Protein AF-A0A847NUI9-F1 (afdb_monomer)

Nearest PDB structures (foldseek):
  3f52-assembly1_A  TM=7.821E-01  e=1.162E-01  Corynebacterium glutamicum
  3op9-assembly1_A  TM=5.368E-01  e=3.526E-02  Listeria innocua
  6jq1-assembly1_A  TM=4.919E-01  e=2.412E-02  Deinococcus geothermalis DSM 11300
  5d50-assembly1_C  TM=5.558E-01  e=2.228E-01  Salmonella phage SPC32H
  2eby-assembly1_B  TM=6.010E-01  e=4.270E-01  Escherichia coli

pLDDT: mean 85.39, std 13.66, range [42.12, 97.75]

Radius of gyration: 17.19 Å; Cα contacts (8 Å, |Δi|>4): 106; chains: 1; bounding box: 26×50×43 Å

Secondary structure (DSSP, 8-state):
-HHHHHHHHHHHTT---HHHHHHHTT--HHHHHHHHTTSSPPPHHHHHHHHHHH---HHHHHH---SS---S--TT-TTHHHHHHHHHHHHTTS-SSS---HHHHHHHHHHHHHHHHHHHHHTT-

Solvent-accessible surface area (backbone atoms only — not comparable to full-atom values): 7310 Å² total; per-residue (Å²): 106,49,22,54,54,50,46,51,52,40,50,74,70,68,48,90,46,62,58,60,53,13,56,76,53,72,45,57,44,68,59,44,47,32,30,47,69,58,78,38,81,77,50,74,71,57,45,48,38,49,30,73,73,65,76,47,57,70,56,28,53,72,71,66,53,57,88,74,77,75,83,83,67,71,96,81,53,80,48,46,52,36,50,55,49,50,55,50,38,37,74,75,59,73,42,87,64,94,70,72,49,72,70,56,47,55,52,49,50,43,27,43,50,52,26,52,50,53,51,60,59,59,76,74,111

Mean predicted aligned error: 10.58 Å

Foldseek 3Di:
DLLCVLVVVCVVVVNPDLVVVCVLLVHDSVVSVCSNVVVDDDDPVSLVSVCVNVVFDSCCNVQVQGLPPPPDFDPPDLQRQLVVLVVSCVVVPQPPDPDHDPSSVVSSVSSVVVSVVSVVVVVVD

Structure (mmCIF, N/CA/C/O backbone):
data_AF-A0A847NUI9-F1
#
_entry.id   AF-A0A847NUI9-F1
#
loop_
_atom_site.group_PDB
_atom_site.id
_atom_site.type_symbol
_atom_site.label_atom_id
_atom_site.label_alt_id
_atom_site.label_comp_id
_atom_site.label_asym_id
_atom_site.label_entity_id
_atom_site.label_seq_id
_atom_site.pdbx_PDB_ins_code
_atom_site.Cartn_x
_atom_site.Cartn_y
_atom_site.Cartn_z
_atom_site.occupancy
_atom_site.B_iso_or_equiv
_atom_site.auth_seq_id
_atom_site.auth_comp_id
_atom_site.auth_asym_id
_atom_site.auth_atom_id
_atom_site.pdbx_PDB_model_num
ATOM 1 N N . MET A 1 1 ? 9.466 2.762 2.628 1.00 86.88 1 MET A N 1
ATOM 2 C CA . MET A 1 1 ? 9.320 1.426 1.985 1.00 86.88 1 MET A CA 1
ATOM 3 C C . MET A 1 1 ? 7.994 0.770 2.399 1.00 86.88 1 MET A C 1
ATOM 5 O O . MET A 1 1 ? 7.357 1.265 3.319 1.00 86.88 1 MET A O 1
ATOM 9 N N . PHE A 1 2 ? 7.540 -0.311 1.739 1.00 93.38 2 PHE A N 1
ATOM 10 C CA . PHE A 1 2 ? 6.246 -0.966 2.052 1.00 93.38 2 PHE A CA 1
ATOM 11 C C . PHE A 1 2 ? 6.128 -1.375 3.530 1.00 93.38 2 PHE A C 1
ATOM 13 O O . PHE A 1 2 ? 5.112 -1.132 4.171 1.00 93.38 2 PHE A O 1
ATOM 20 N N . ASN A 1 3 ? 7.184 -1.977 4.076 1.00 95.94 3 ASN A N 1
ATOM 21 C CA . ASN A 1 3 ? 7.247 -2.445 5.458 1.00 95.94 3 ASN A CA 1
ATOM 22 C C . ASN A 1 3 ? 7.156 -1.294 6.476 1.00 95.94 3 ASN A C 1
ATOM 24 O O . ASN A 1 3 ? 6.469 -1.426 7.486 1.00 95.94 3 ASN A O 1
ATOM 28 N N . GLU A 1 4 ? 7.800 -0.161 6.187 1.00 95.44 4 GLU A N 1
ATOM 29 C CA . GLU A 1 4 ? 7.733 1.052 7.012 1.00 95.44 4 GLU A CA 1
ATOM 30 C C . GLU A 1 4 ? 6.324 1.639 7.003 1.00 95.44 4 GLU A C 1
ATOM 32 O O . GLU A 1 4 ? 5.751 1.816 8.072 1.00 95.44 4 GLU A O 1
ATOM 37 N N . ARG A 1 5 ? 5.714 1.798 5.818 1.00 95.06 5 ARG A N 1
ATOM 38 C CA . ARG A 1 5 ? 4.317 2.247 5.690 1.00 95.06 5 ARG A CA 1
ATOM 39 C C . ARG A 1 5 ? 3.359 1.339 6.456 1.00 95.06 5 ARG A C 1
ATOM 41 O O . ARG A 1 5 ? 2.449 1.815 7.122 1.00 95.06 5 ARG A O 1
ATOM 48 N N . LEU A 1 6 ? 3.578 0.023 6.409 1.00 96.38 6 LEU A N 1
ATOM 49 C CA . LEU A 1 6 ? 2.739 -0.942 7.125 1.00 96.38 6 LEU A CA 1
ATOM 50 C C . LEU A 1 6 ? 2.882 -0.802 8.644 1.00 96.38 6 LEU A C 1
ATOM 52 O O . LEU A 1 6 ? 1.889 -0.858 9.370 1.00 96.38 6 LEU A O 1
ATOM 56 N N . ARG A 1 7 ? 4.111 -0.577 9.121 1.00 96.69 7 ARG A N 1
ATOM 57 C CA . ARG A 1 7 ? 4.394 -0.317 10.534 1.00 96.69 7 ARG A CA 1
ATOM 58 C C . ARG A 1 7 ? 3.763 0.993 10.997 1.00 96.69 7 ARG A C 1
ATOM 60 O O . ARG A 1 7 ? 3.106 1.002 12.033 1.00 96.69 7 ARG A O 1
ATOM 67 N N . GLU A 1 8 ? 3.964 2.073 10.252 1.00 95.56 8 GLU A N 1
ATOM 68 C CA . GLU A 1 8 ? 3.409 3.398 10.542 1.00 95.56 8 GLU A CA 1
ATOM 69 C C . GLU A 1 8 ? 1.886 3.357 10.579 1.00 95.56 8 GLU A C 1
ATOM 71 O O . GLU A 1 8 ? 1.288 3.822 11.543 1.00 95.56 8 GLU A O 1
ATOM 76 N N . TYR A 1 9 ? 1.265 2.696 9.603 1.00 95.56 9 TYR A N 1
ATOM 77 C CA . TYR A 1 9 ? -0.179 2.511 9.562 1.00 95.56 9 TYR A CA 1
ATOM 78 C C . TYR A 1 9 ? -0.702 1.759 10.794 1.00 95.56 9 TYR A C 1
ATOM 80 O O . TYR A 1 9 ? -1.628 2.222 11.458 1.00 95.56 9 TYR A O 1
ATOM 88 N N . ARG A 1 10 ? -0.072 0.636 11.174 1.00 97.12 10 ARG A N 1
ATOM 89 C CA . ARG A 1 10 ? -0.443 -0.101 12.395 1.00 97.12 10 ARG A CA 1
ATOM 90 C C . ARG A 1 10 ? -0.338 0.778 13.645 1.00 97.12 10 ARG A C 1
ATOM 92 O O . ARG A 1 10 ? -1.227 0.740 14.495 1.00 97.12 10 ARG A O 1
ATOM 99 N N . LEU A 1 11 ? 0.749 1.539 13.770 1.00 96.69 11 LEU A N 1
ATOM 100 C CA . LEU A 1 11 ? 0.966 2.434 14.907 1.00 96.69 11 LEU A CA 1
ATOM 101 C C . LEU A 1 11 ? -0.039 3.594 14.922 1.00 96.69 11 LEU A C 1
ATOM 103 O O . LEU A 1 11 ? -0.539 3.928 15.992 1.00 96.69 11 LEU A O 1
ATOM 107 N N . GLY A 1 12 ? -0.394 4.143 13.758 1.00 95.19 12 GLY A N 1
ATOM 108 C CA . GLY A 1 12 ? -1.415 5.183 13.606 1.00 95.19 12 GLY A CA 1
ATOM 109 C C . GLY A 1 12 ? -2.816 4.728 14.024 1.00 95.19 12 GLY A C 1
ATOM 110 O O . GLY A 1 12 ? -3.604 5.530 14.512 1.00 95.19 12 GLY A O 1
ATOM 111 N N . LEU A 1 13 ? -3.106 3.427 13.931 1.00 94.44 13 LEU A N 1
ATOM 112 C CA . LEU A 1 13 ? -4.332 2.820 14.463 1.00 94.44 13 LEU A CA 1
ATOM 113 C C . LEU A 1 13 ? -4.286 2.558 15.982 1.00 94.44 13 LEU A C 1
ATOM 115 O O . LEU A 1 13 ? -5.233 1.998 16.533 1.00 94.44 13 LEU A O 1
ATOM 119 N N . GLY A 1 14 ? -3.178 2.878 16.659 1.00 95.75 14 GLY A N 1
ATOM 120 C CA . GLY A 1 14 ? -2.969 2.582 18.080 1.00 95.75 14 GLY A CA 1
ATOM 121 C C . GLY A 1 14 ? -2.711 1.101 18.390 1.00 95.75 14 GLY A C 1
ATOM 122 O O . GLY A 1 14 ? -2.691 0.707 19.557 1.00 95.75 14 GLY A O 1
ATOM 123 N N . ILE A 1 15 ? -2.493 0.264 17.371 1.00 96.69 15 ILE A N 1
ATOM 124 C CA . ILE A 1 15 ? -2.325 -1.182 17.534 1.00 96.69 15 ILE A CA 1
ATOM 125 C C . ILE A 1 15 ? -0.886 -1.487 17.950 1.00 96.69 15 ILE A C 1
ATOM 127 O O . ILE A 1 15 ? 0.065 -1.336 17.178 1.00 96.69 15 ILE A O 1
ATOM 131 N N . LYS A 1 16 ? -0.708 -1.969 19.183 1.00 94.88 16 LYS A N 1
ATOM 132 C CA . LYS A 1 16 ? 0.627 -2.185 19.767 1.00 94.88 16 LYS A CA 1
ATOM 133 C C . LYS A 1 16 ? 1.308 -3.450 19.254 1.00 94.88 16 LYS A C 1
ATOM 135 O O . LYS A 1 16 ? 2.535 -3.483 19.167 1.00 94.88 16 LYS A O 1
ATOM 140 N N . THR A 1 17 ? 0.537 -4.477 18.895 1.00 96.69 17 THR A N 1
ATOM 141 C CA . THR A 1 17 ? 1.084 -5.800 18.564 1.00 96.69 17 THR A CA 1
ATOM 142 C C . THR A 1 17 ? 0.857 -6.187 17.105 1.00 96.69 17 THR A C 1
ATOM 144 O O . THR A 1 17 ? -0.165 -5.884 16.491 1.00 96.69 17 THR A O 1
ATOM 147 N N . LYS A 1 18 ? 1.819 -6.927 16.547 1.00 96.88 18 LYS A N 1
ATOM 148 C CA . LYS A 1 18 ? 1.711 -7.517 15.205 1.00 96.88 18 LYS A CA 1
ATOM 149 C C . LYS A 1 18 ? 0.620 -8.589 15.135 1.00 96.88 18 LYS A C 1
ATOM 151 O O . LYS A 1 18 ? 0.009 -8.767 14.090 1.00 96.88 18 LYS A O 1
ATOM 156 N N . GLN A 1 19 ? 0.368 -9.286 16.245 1.00 97.44 19 GLN A N 1
ATOM 157 C CA . GLN A 1 19 ? -0.676 -10.310 1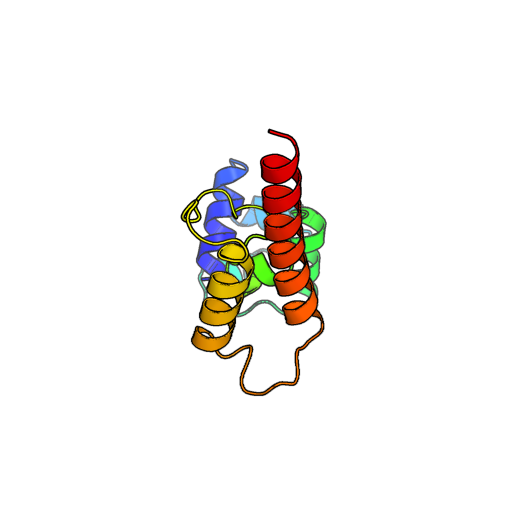6.354 1.00 97.44 19 GLN A CA 1
ATOM 158 C C . GLN A 1 19 ? -2.076 -9.716 16.216 1.00 97.44 19 GLN A C 1
ATOM 160 O O . GLN A 1 19 ? -2.895 -10.242 15.462 1.00 97.44 19 GLN A O 1
ATOM 165 N N . GLU A 1 20 ? -2.334 -8.603 16.899 1.00 97.38 20 GLU A N 1
ATOM 166 C CA . GLU A 1 20 ? -3.611 -7.901 16.806 1.00 97.38 20 GLU A CA 1
ATOM 167 C C . GLU A 1 20 ? -3.851 -7.397 15.379 1.00 97.38 20 GLU A C 1
ATOM 169 O O . GLU A 1 20 ? -4.902 -7.668 14.801 1.00 97.38 20 GLU A O 1
ATOM 174 N N . MET A 1 21 ? -2.850 -6.757 14.764 1.00 97.50 21 MET A N 1
ATOM 175 C CA . MET A 1 21 ? -2.982 -6.271 13.387 1.00 97.50 21 MET A CA 1
ATOM 176 C C . MET A 1 21 ? -3.196 -7.409 12.384 1.00 97.50 21 MET A C 1
ATOM 178 O O . MET A 1 21 ? -4.066 -7.322 11.519 1.00 97.50 21 MET A O 1
ATOM 182 N N . ALA A 1 22 ? -2.450 -8.508 12.524 1.00 97.38 22 ALA A N 1
ATOM 183 C CA . ALA A 1 22 ? -2.627 -9.690 11.688 1.00 97.38 22 ALA A CA 1
ATOM 184 C C . ALA A 1 22 ? -4.051 -10.258 11.796 1.00 97.38 22 ALA A C 1
ATOM 186 O O . ALA A 1 22 ? -4.636 -10.639 10.783 1.00 97.38 22 ALA A O 1
ATOM 187 N N . SER A 1 23 ? -4.618 -10.260 13.005 1.00 97.06 23 SER A N 1
ATOM 188 C CA . SER A 1 23 ? -5.985 -10.721 13.258 1.00 97.06 23 SER A CA 1
ATOM 189 C C . SER A 1 23 ? -7.018 -9.810 12.592 1.00 97.06 23 SER A C 1
ATOM 191 O O . SER A 1 23 ? -7.902 -10.315 11.905 1.00 97.06 23 SER A O 1
ATOM 193 N N . LYS A 1 24 ? -6.866 -8.480 12.701 1.00 95.81 24 LYS A N 1
ATOM 194 C CA . LYS A 1 24 ? -7.755 -7.510 12.030 1.00 95.81 24 LYS A CA 1
ATOM 195 C C . LYS A 1 24 ? -7.717 -7.624 10.506 1.00 95.81 24 LYS A C 1
ATOM 197 O O . LYS A 1 24 ? -8.754 -7.555 9.859 1.00 95.81 24 LYS A O 1
ATOM 202 N N . LEU A 1 25 ? -6.536 -7.862 9.942 1.00 95.62 25 LEU A N 1
ATOM 203 C CA . LEU A 1 25 ? -6.351 -8.087 8.507 1.00 95.62 25 LEU A CA 1
ATOM 204 C C . LEU A 1 25 ? -6.749 -9.510 8.056 1.00 95.62 25 LEU A C 1
ATOM 206 O O . LEU A 1 25 ? -6.650 -9.836 6.871 1.00 95.62 25 LEU A O 1
ATOM 210 N N . GLY A 1 26 ? -7.135 -10.401 8.978 1.00 95.44 26 GLY A N 1
ATOM 211 C CA . GLY A 1 26 ? -7.471 -11.792 8.673 1.00 95.44 26 GLY A CA 1
ATOM 212 C C . GLY A 1 26 ? -6.304 -12.577 8.063 1.00 95.44 26 GLY A C 1
ATOM 213 O O . GLY A 1 26 ? -6.485 -13.339 7.109 1.00 95.44 26 GLY A O 1
ATOM 214 N N . MET A 1 27 ? -5.078 -12.366 8.542 1.00 95.94 27 MET A N 1
ATOM 215 C CA . MET A 1 27 ? -3.860 -12.995 8.025 1.00 95.94 27 MET A CA 1
ATOM 216 C C . MET A 1 27 ? -3.026 -13.646 9.128 1.00 95.94 27 MET A C 1
ATOM 218 O O . MET A 1 27 ? -3.119 -13.316 10.305 1.00 95.94 27 MET A O 1
ATOM 222 N N . LYS A 1 28 ? -2.197 -14.622 8.739 1.00 96.94 28 LYS A N 1
ATOM 223 C CA . LYS A 1 28 ? -1.315 -15.318 9.683 1.00 96.94 28 LYS A CA 1
ATOM 224 C C . LYS A 1 28 ? -0.317 -14.327 10.291 1.00 96.94 28 LYS A C 1
ATOM 226 O O . LYS A 1 28 ? 0.312 -13.562 9.561 1.00 96.94 28 LYS A O 1
ATOM 231 N N . VAL A 1 29 ? -0.117 -14.406 11.606 1.00 97.31 29 VAL A N 1
ATOM 232 C CA . VAL A 1 29 ? 0.815 -13.544 12.359 1.00 97.31 29 VAL A CA 1
ATOM 233 C C . VAL A 1 29 ? 2.231 -13.583 11.782 1.00 97.31 29 VAL A C 1
ATOM 235 O O . VAL A 1 29 ? 2.861 -12.538 11.626 1.00 97.31 29 VAL A O 1
ATOM 238 N N . ASP A 1 30 ? 2.719 -14.772 11.417 1.00 97.38 30 ASP A N 1
ATOM 239 C CA . ASP A 1 30 ? 4.039 -14.949 10.797 1.00 97.38 30 ASP A CA 1
ATOM 240 C C . ASP A 1 30 ? 4.151 -14.199 9.460 1.00 97.38 30 ASP A C 1
ATOM 242 O O . ASP A 1 30 ? 5.133 -13.498 9.215 1.00 97.38 30 ASP A O 1
ATOM 246 N N . LEU A 1 31 ? 3.107 -14.271 8.623 1.00 97.12 31 LEU A N 1
ATOM 247 C CA . LEU A 1 31 ? 3.061 -13.546 7.354 1.00 97.12 31 LEU A CA 1
ATOM 248 C C . LEU A 1 31 ? 3.125 -12.038 7.599 1.00 97.12 31 LEU A C 1
ATOM 250 O O . LEU A 1 31 ? 3.986 -11.374 7.030 1.00 97.12 31 LEU A O 1
ATOM 254 N N . TYR A 1 32 ? 2.259 -11.508 8.465 1.00 97.69 32 TYR A N 1
ATOM 255 C CA . TYR A 1 32 ? 2.248 -10.082 8.791 1.00 97.69 32 TYR A CA 1
ATOM 256 C C . TYR A 1 32 ? 3.602 -9.616 9.354 1.00 97.69 32 TYR A C 1
ATOM 258 O O . TYR A 1 32 ? 4.142 -8.595 8.937 1.00 97.69 32 TYR A O 1
ATOM 266 N N . THR A 1 33 ? 4.204 -10.408 10.243 1.00 97.31 33 THR A N 1
ATOM 267 C CA . THR A 1 33 ? 5.500 -10.088 10.855 1.00 97.31 33 THR A CA 1
ATOM 268 C C . THR A 1 33 ? 6.619 -10.017 9.821 1.00 97.31 33 THR A C 1
ATOM 270 O O . THR A 1 33 ? 7.417 -9.082 9.856 1.00 97.31 33 THR A O 1
ATOM 273 N N . LYS A 1 34 ? 6.665 -10.958 8.871 1.00 97.75 34 LYS A N 1
ATOM 274 C CA . LYS A 1 34 ? 7.646 -10.947 7.774 1.00 97.75 34 LYS A CA 1
ATOM 275 C C . LYS A 1 34 ? 7.458 -9.761 6.830 1.00 97.75 34 LYS A C 1
ATOM 277 O O . LYS A 1 34 ? 8.452 -9.229 6.342 1.00 97.75 34 LYS A O 1
ATOM 282 N N . LEU A 1 35 ? 6.213 -9.344 6.594 1.00 97.25 35 LEU A N 1
ATOM 283 C CA . LEU A 1 35 ? 5.899 -8.157 5.797 1.00 97.25 35 LEU A CA 1
ATOM 284 C C . LEU A 1 35 ? 6.372 -6.874 6.491 1.00 97.25 35 LEU A C 1
ATOM 286 O O . LEU A 1 35 ? 7.119 -6.104 5.897 1.00 97.25 35 LEU A O 1
ATOM 290 N N . GLU A 1 36 ? 6.002 -6.667 7.758 1.00 96.81 36 GLU A N 1
ATOM 291 C CA . GLU A 1 36 ? 6.379 -5.459 8.510 1.00 96.81 36 GLU A CA 1
ATOM 292 C C . GLU A 1 36 ? 7.888 -5.394 8.807 1.00 96.81 36 GLU A C 1
ATOM 294 O O . GLU A 1 36 ? 8.467 -4.315 8.884 1.00 96.81 36 GLU A O 1
ATOM 299 N N . ASN A 1 37 ? 8.562 -6.541 8.925 1.00 96.25 37 ASN A N 1
ATOM 300 C CA . ASN A 1 37 ? 10.021 -6.583 9.058 1.00 96.25 37 ASN A CA 1
ATOM 301 C C . ASN A 1 37 ? 10.757 -6.361 7.725 1.00 96.25 37 ASN A C 1
ATOM 303 O O . ASN A 1 37 ? 11.981 -6.307 7.722 1.00 96.25 37 ASN A O 1
ATOM 307 N N . GLY A 1 38 ? 10.052 -6.300 6.590 1.00 94.50 38 GLY A N 1
ATOM 308 C CA . GLY A 1 38 ? 10.673 -6.192 5.266 1.00 94.50 38 GLY A CA 1
ATOM 309 C C . GLY A 1 38 ? 11.359 -7.473 4.778 1.00 94.50 38 GLY A C 1
ATOM 310 O O . GLY A 1 38 ? 11.961 -7.475 3.709 1.00 94.50 38 GLY A O 1
ATOM 311 N N . VAL A 1 39 ? 11.227 -8.583 5.512 1.00 95.81 39 VAL A N 1
ATOM 312 C CA . VAL A 1 39 ? 11.778 -9.899 5.139 1.00 95.81 39 VAL A CA 1
ATOM 313 C C . VAL A 1 39 ? 11.101 -10.438 3.878 1.00 95.81 39 VAL A C 1
ATOM 315 O O . VAL A 1 39 ? 11.699 -11.187 3.109 1.00 95.81 39 VAL A O 1
ATOM 318 N N . ARG A 1 40 ? 9.832 -10.080 3.658 1.00 92.06 40 ARG A N 1
ATOM 319 C CA . ARG A 1 40 ? 9.035 -10.555 2.527 1.00 92.06 40 ARG A CA 1
ATOM 320 C C . ARG A 1 40 ? 8.275 -9.404 1.873 1.00 92.06 40 ARG A C 1
ATOM 322 O O . ARG A 1 40 ? 7.704 -8.568 2.565 1.00 92.06 40 ARG A O 1
ATOM 329 N N . LYS A 1 41 ? 8.208 -9.404 0.537 1.00 90.56 41 LYS A N 1
ATOM 330 C CA . LYS A 1 41 ? 7.302 -8.531 -0.230 1.00 90.56 41 LYS A CA 1
ATOM 331 C C . LYS A 1 41 ? 5.857 -9.055 -0.180 1.00 90.56 41 LYS A C 1
ATOM 333 O O . LYS A 1 41 ? 5.662 -10.276 -0.150 1.00 90.56 41 LYS A O 1
ATOM 338 N N . PRO A 1 42 ? 4.841 -8.177 -0.189 1.00 92.38 42 PRO A N 1
ATOM 339 C CA . PRO A 1 42 ? 3.447 -8.604 -0.179 1.00 92.38 42 PRO A CA 1
ATOM 340 C C . PRO A 1 42 ? 3.111 -9.424 -1.428 1.00 92.38 42 PRO A C 1
ATOM 342 O O . PRO A 1 42 ? 3.501 -9.081 -2.541 1.00 92.38 42 PRO A O 1
ATOM 345 N N . SER A 1 43 ? 2.377 -10.522 -1.242 1.00 94.56 43 SER A N 1
ATOM 346 C CA . SER A 1 43 ? 1.691 -11.180 -2.357 1.00 94.56 43 SER A CA 1
ATOM 347 C C . SER A 1 43 ? 0.457 -10.367 -2.748 1.00 94.56 43 SER A C 1
ATOM 349 O O . SER A 1 43 ? -0.066 -9.623 -1.920 1.00 94.56 43 SER A O 1
ATOM 351 N N . LYS A 1 44 ? -0.077 -10.578 -3.960 1.00 92.50 44 LYS A N 1
ATOM 352 C CA . LYS A 1 44 ? -1.330 -9.933 -4.399 1.00 92.50 44 LYS A CA 1
ATOM 353 C C . LYS A 1 44 ? -2.469 -10.113 -3.386 1.00 92.50 44 LYS A C 1
ATOM 355 O O . LYS A 1 44 ? -3.173 -9.167 -3.068 1.00 92.50 44 LYS A O 1
ATOM 360 N N . GLN A 1 45 ? -2.606 -11.310 -2.811 1.00 94.81 45 GLN A N 1
ATOM 361 C CA . GLN A 1 45 ? -3.648 -11.591 -1.818 1.00 94.81 45 GLN A CA 1
ATOM 362 C C . GLN A 1 45 ? -3.422 -10.852 -0.489 1.00 94.81 45 GLN A C 1
ATOM 364 O O . GLN A 1 45 ? 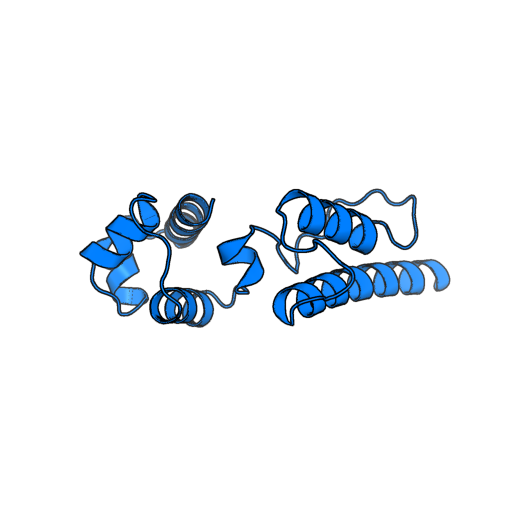-4.380 -10.380 0.117 1.00 94.81 45 GLN A O 1
ATOM 369 N N . ALA A 1 46 ? -2.174 -10.759 -0.020 1.00 95.44 46 ALA A N 1
ATOM 370 C CA . ALA A 1 46 ? -1.858 -10.020 1.202 1.00 95.44 46 ALA A CA 1
ATOM 371 C C . ALA A 1 46 ? -2.042 -8.510 0.999 1.00 95.44 46 ALA A C 1
ATOM 373 O O . ALA A 1 46 ? -2.611 -7.847 1.858 1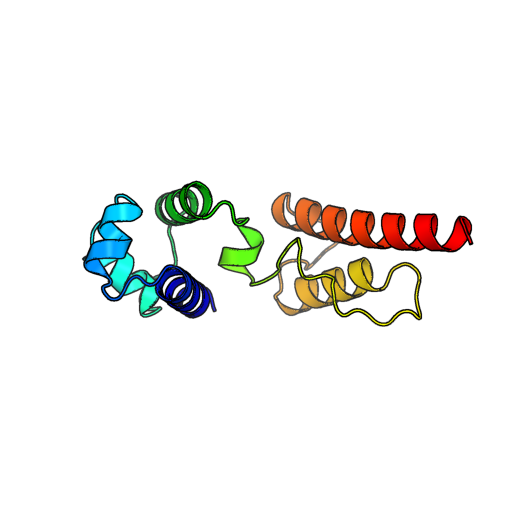.00 95.44 46 ALA A O 1
ATOM 374 N N . LEU A 1 47 ? -1.615 -7.994 -0.155 1.00 95.88 47 LEU A N 1
ATOM 375 C CA . LEU A 1 47 ? -1.785 -6.597 -0.540 1.00 95.88 47 LEU A CA 1
ATOM 376 C C . LEU A 1 47 ? -3.265 -6.221 -0.625 1.00 95.88 47 LEU A C 1
ATOM 378 O O . LEU A 1 47 ? -3.669 -5.239 -0.017 1.00 95.88 47 LEU A O 1
ATOM 382 N N . LYS A 1 48 ? -4.086 -7.064 -1.264 1.00 94.88 48 LYS A N 1
ATOM 383 C CA . LYS A 1 48 ? -5.538 -6.873 -1.330 1.00 94.88 48 LYS A CA 1
ATOM 384 C C . LYS A 1 48 ? -6.173 -6.765 0.058 1.00 94.88 48 LYS A C 1
ATOM 386 O O . LYS A 1 48 ? -6.951 -5.856 0.287 1.00 94.88 48 LYS A O 1
ATOM 391 N N . LYS A 1 49 ? -5.807 -7.636 1.008 1.00 96.38 49 LYS A N 1
ATOM 392 C CA . LYS A 1 49 ? -6.319 -7.559 2.392 1.00 96.38 49 LYS A CA 1
ATOM 393 C C . LYS A 1 49 ? -5.974 -6.238 3.075 1.00 96.38 49 LYS A C 1
ATOM 395 O O . LYS A 1 49 ? -6.787 -5.709 3.821 1.00 96.38 49 LYS A O 1
ATOM 400 N N . ILE A 1 50 ? -4.769 -5.730 2.831 1.00 96.00 50 ILE A N 1
ATOM 401 C CA . ILE A 1 50 ? -4.318 -4.455 3.388 1.00 96.00 50 ILE A CA 1
ATOM 402 C C . ILE A 1 50 ? -5.100 -3.299 2.758 1.00 96.00 50 ILE A C 1
ATOM 404 O O . ILE A 1 50 ? -5.602 -2.466 3.501 1.00 96.00 50 ILE A O 1
ATOM 408 N N . ILE A 1 51 ? -5.265 -3.288 1.432 1.00 93.88 51 ILE A N 1
ATOM 409 C CA . ILE A 1 51 ? -6.044 -2.274 0.701 1.00 93.88 51 ILE A CA 1
ATOM 410 C C . ILE A 1 51 ? -7.508 -2.277 1.149 1.00 93.88 51 ILE A C 1
ATOM 412 O O . ILE A 1 51 ? -8.035 -1.228 1.506 1.00 93.88 51 ILE A O 1
ATOM 416 N N . ASP A 1 52 ? -8.145 -3.451 1.176 1.00 93.56 52 ASP A N 1
ATOM 417 C CA . ASP A 1 52 ? -9.550 -3.612 1.566 1.00 93.56 52 ASP A CA 1
ATOM 418 C C . ASP A 1 52 ? -9.788 -3.117 3.004 1.00 93.56 52 ASP A C 1
ATOM 420 O O . ASP A 1 52 ? -10.815 -2.509 3.293 1.00 93.56 52 ASP A O 1
ATOM 424 N N . PHE A 1 53 ? -8.835 -3.362 3.910 1.00 95.19 53 PHE A N 1
ATOM 425 C CA . PHE A 1 53 ? -8.927 -2.922 5.301 1.00 95.19 53 PHE A CA 1
ATOM 426 C C . PHE A 1 53 ? -8.625 -1.431 5.469 1.00 95.19 53 PHE A C 1
ATOM 428 O O . PHE A 1 53 ? -9.284 -0.755 6.255 1.00 95.19 53 PHE A O 1
ATOM 435 N N . SER A 1 54 ? -7.610 -0.917 4.771 1.00 91.81 54 SER A N 1
ATOM 436 C CA . SER A 1 54 ? -7.144 0.451 4.975 1.00 91.81 54 SER A CA 1
ATOM 437 C C . SER A 1 54 ? -7.908 1.487 4.162 1.00 91.81 54 SER A C 1
ATOM 439 O O . SER A 1 54 ? -7.873 2.662 4.513 1.00 91.81 54 SER A O 1
ATOM 441 N N . GLY A 1 55 ? -8.539 1.082 3.056 1.00 88.69 55 GLY A N 1
ATOM 442 C CA . GLY A 1 55 ? -9.106 1.998 2.066 1.00 88.69 55 GLY A CA 1
ATOM 443 C C . GLY A 1 55 ? -8.052 2.868 1.371 1.00 88.69 55 GLY A C 1
ATOM 444 O O . GLY A 1 55 ? -8.387 3.919 0.832 1.00 88.69 55 GLY A O 1
ATOM 445 N N . ILE A 1 56 ? -6.779 2.461 1.414 1.00 88.88 56 ILE A N 1
ATOM 446 C CA . ILE A 1 56 ? -5.651 3.194 0.821 1.00 88.88 56 ILE A CA 1
ATOM 447 C C . ILE A 1 56 ? -5.214 2.446 -0.438 1.00 88.88 56 ILE A C 1
ATOM 449 O O . ILE A 1 56 ? -5.161 1.214 -0.427 1.00 88.88 56 ILE A O 1
ATOM 453 N N . SER A 1 57 ? -4.908 3.177 -1.511 1.00 86.88 57 SER A N 1
ATOM 454 C CA . SER A 1 57 ? -4.666 2.584 -2.823 1.00 86.88 57 SER A CA 1
ATOM 455 C C . SER A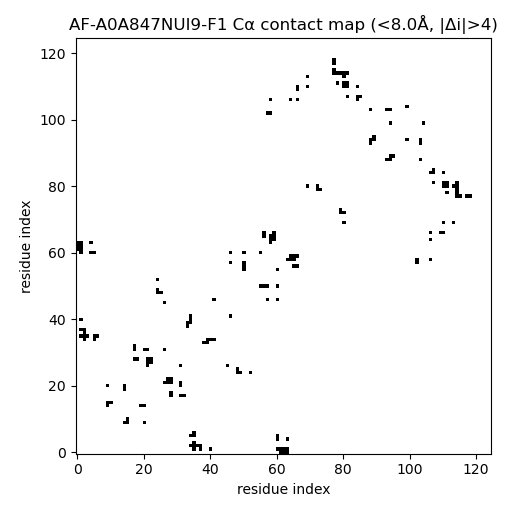 1 57 ? -3.406 1.719 -2.883 1.00 86.88 57 SER A C 1
ATOM 457 O O . SER A 1 57 ? -2.448 1.875 -2.117 1.00 86.88 57 SER A O 1
ATOM 459 N N . GLU A 1 58 ? -3.401 0.782 -3.832 1.00 88.06 58 GLU A N 1
ATOM 460 C CA . GLU A 1 58 ? -2.266 -0.108 -4.085 1.00 88.06 58 GLU A CA 1
ATOM 461 C C . GLU A 1 58 ? -0.973 0.669 -4.352 1.00 88.06 58 GLU A C 1
ATOM 463 O O . GLU A 1 58 ? 0.102 0.294 -3.875 1.00 88.06 58 GLU A O 1
ATOM 468 N N . VAL A 1 59 ? -1.086 1.787 -5.067 1.00 84.00 59 VAL A N 1
ATOM 469 C CA . VAL A 1 59 ? 0.051 2.621 -5.457 1.00 84.00 59 VAL A CA 1
ATOM 470 C C . VAL A 1 59 ? 0.710 3.239 -4.232 1.00 84.00 59 VAL A C 1
ATOM 472 O O . VAL A 1 59 ? 1.935 3.182 -4.108 1.00 84.00 59 VAL A O 1
ATOM 475 N N . TYR A 1 60 ? -0.068 3.752 -3.281 1.00 87.94 60 TYR A N 1
ATOM 476 C CA . TYR A 1 60 ? 0.491 4.218 -2.017 1.00 87.94 60 TYR A CA 1
ATOM 477 C C . TYR A 1 60 ? 1.230 3.089 -1.295 1.00 87.94 60 TYR A C 1
ATOM 479 O O . TYR A 1 60 ? 2.373 3.249 -0.861 1.00 87.94 60 TYR A O 1
ATOM 487 N N . TRP A 1 61 ? 0.623 1.907 -1.204 1.00 91.19 61 TRP A N 1
ATOM 488 C CA . TRP A 1 61 ? 1.242 0.792 -0.499 1.00 91.19 61 TRP A CA 1
ATOM 489 C C . TRP A 1 61 ? 2.564 0.366 -1.135 1.00 91.19 61 TRP A C 1
ATOM 491 O O . TRP A 1 61 ? 3.559 0.187 -0.423 1.00 91.19 61 TRP A O 1
ATOM 501 N N . LEU A 1 62 ? 2.623 0.262 -2.460 1.00 88.38 62 LEU A N 1
ATOM 502 C CA . LEU A 1 62 ? 3.811 -0.189 -3.182 1.00 88.38 62 LEU A CA 1
ATOM 503 C C . LEU A 1 62 ? 4.872 0.904 -3.337 1.00 88.38 62 LEU A C 1
ATOM 505 O O . LEU A 1 62 ? 6.057 0.643 -3.112 1.00 88.38 62 LEU A O 1
ATOM 509 N N . TYR A 1 63 ? 4.461 2.136 -3.615 1.00 84.06 63 TYR A N 1
ATOM 510 C CA . TYR A 1 63 ? 5.354 3.211 -4.055 1.00 84.06 63 TYR A CA 1
ATOM 511 C C . TYR A 1 63 ? 5.392 4.407 -3.104 1.00 84.06 63 TYR A C 1
ATOM 513 O O . TYR A 1 63 ? 6.378 5.133 -3.089 1.00 84.06 63 TYR A O 1
ATOM 521 N N . GLY A 1 64 ? 4.409 4.549 -2.215 1.00 81.44 64 GLY A N 1
ATOM 522 C CA . GLY A 1 64 ? 4.310 5.676 -1.281 1.00 81.44 64 GLY A CA 1
ATOM 523 C C . GLY A 1 64 ? 3.743 6.940 -1.914 1.00 81.44 64 GLY A C 1
ATOM 524 O O . GLY A 1 64 ? 3.915 8.012 -1.349 1.00 81.44 64 GLY A O 1
ATOM 525 N N . ILE A 1 65 ? 3.100 6.816 -3.075 1.00 77.00 65 ILE A N 1
ATOM 526 C CA . ILE A 1 65 ? 2.421 7.927 -3.734 1.00 77.00 65 ILE A CA 1
ATOM 527 C C . ILE A 1 65 ? 0.996 7.963 -3.200 1.00 77.00 65 ILE A C 1
ATOM 529 O O . ILE A 1 65 ? 0.221 7.035 -3.423 1.00 77.00 65 ILE A O 1
ATOM 533 N N . ASP A 1 66 ? 0.689 9.002 -2.442 1.00 70.38 66 ASP A N 1
ATOM 534 C CA . ASP A 1 66 ? -0.644 9.237 -1.9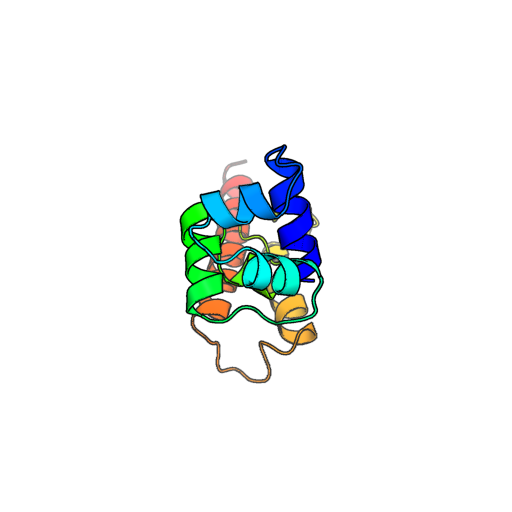13 1.00 70.38 66 ASP A CA 1
ATOM 535 C C . ASP A 1 66 ? -1.456 10.034 -2.938 1.00 70.38 66 ASP A C 1
ATOM 537 O O . ASP A 1 66 ? -1.037 11.100 -3.378 1.00 70.38 66 ASP A O 1
ATOM 541 N N . GLU A 1 67 ? -2.627 9.524 -3.306 1.00 57.75 67 GLU A N 1
ATOM 542 C CA . GLU A 1 67 ? -3.559 10.201 -4.215 1.00 57.75 67 GLU A CA 1
ATOM 543 C C . GLU A 1 67 ? -4.122 11.506 -3.624 1.00 57.75 67 GLU A C 1
ATOM 545 O O . GLU A 1 67 ? -4.694 12.312 -4.357 1.00 57.75 67 GLU A O 1
ATOM 550 N N . LYS A 1 68 ? -3.986 11.713 -2.303 1.00 53.28 68 LYS A N 1
ATOM 551 C CA . LYS A 1 68 ? -4.511 12.873 -1.570 1.00 53.28 68 LYS A CA 1
ATOM 552 C C . LYS A 1 68 ? -3.444 13.856 -1.091 1.00 53.28 68 LYS A C 1
ATOM 554 O O . LYS A 1 68 ? -3.770 15.031 -0.954 1.00 53.28 68 LYS A O 1
ATOM 559 N N . ASN A 1 69 ? -2.192 13.439 -0.872 1.00 46.56 69 ASN A N 1
ATOM 560 C CA . ASN A 1 69 ? -1.115 14.358 -0.463 1.00 46.56 69 ASN A CA 1
ATOM 561 C C . ASN A 1 69 ? -0.499 15.096 -1.663 1.00 46.56 69 ASN A C 1
ATOM 563 O O . ASN A 1 69 ? 0.706 15.050 -1.893 1.00 46.56 69 ASN A O 1
ATOM 567 N N . ASN A 1 70 ? -1.347 15.845 -2.369 1.00 49.94 70 ASN A N 1
ATOM 568 C CA . ASN A 1 70 ? -0.936 16.949 -3.235 1.00 49.94 70 ASN A CA 1
ATOM 569 C C . ASN A 1 70 ? -1.050 18.303 -2.497 1.00 49.94 70 ASN A C 1
ATOM 571 O O . ASN A 1 70 ? -1.357 19.321 -3.110 1.00 49.94 70 ASN A O 1
ATOM 575 N N . GLU A 1 71 ? -0.871 18.344 -1.169 1.00 42.12 71 GLU A N 1
ATOM 576 C CA . GLU A 1 71 ? -1.085 19.578 -0.384 1.00 42.12 71 GLU A CA 1
ATOM 577 C C . GLU A 1 71 ? 0.147 20.496 -0.280 1.00 42.12 71 GLU A C 1
ATOM 579 O O . GLU A 1 71 ? 0.055 21.597 0.265 1.00 42.12 71 GLU A O 1
ATOM 584 N N . HIS A 1 72 ? 1.286 20.127 -0.868 1.00 45.28 72 HIS A N 1
ATOM 585 C CA . HIS A 1 72 ? 2.484 20.971 -0.865 1.00 45.28 72 HIS A CA 1
ATOM 586 C C . HIS A 1 72 ? 3.168 21.007 -2.225 1.00 45.28 72 HIS A C 1
ATOM 588 O O . HIS A 1 72 ? 4.274 20.496 -2.372 1.00 45.28 72 HIS A O 1
ATOM 594 N N . PHE A 1 73 ? 2.538 21.659 -3.200 1.00 47.22 73 PHE A N 1
ATOM 595 C CA . PHE A 1 73 ? 3.176 21.915 -4.486 1.00 47.22 73 PHE A CA 1
ATOM 596 C C . PHE A 1 73 ? 3.191 23.400 -4.824 1.00 47.22 73 PHE A C 1
ATOM 598 O O . PHE A 1 73 ? 2.273 24.158 -4.496 1.00 47.22 73 PHE A O 1
ATOM 605 N N . ASN A 1 74 ? 4.321 23.833 -5.386 1.00 45.81 74 ASN A N 1
ATOM 606 C CA . ASN A 1 74 ? 4.625 25.231 -5.659 1.00 45.81 74 ASN A CA 1
ATOM 607 C C . ASN A 1 74 ? 3.492 25.853 -6.489 1.00 45.81 74 ASN A C 1
ATOM 609 O O . ASN A 1 74 ? 3.235 25.424 -7.613 1.00 45.81 74 ASN A O 1
ATOM 613 N N . LYS A 1 75 ? 2.841 26.890 -5.943 1.00 49.78 75 LYS A N 1
ATOM 614 C CA . LYS A 1 75 ? 1.758 27.685 -6.565 1.00 49.78 75 LYS A CA 1
ATOM 615 C C . LYS A 1 75 ? 2.227 28.532 -7.767 1.00 49.78 75 LYS A C 1
ATOM 617 O O . LYS A 1 75 ? 1.782 29.662 -7.936 1.00 49.78 75 LYS A O 1
ATOM 622 N N . GLY A 1 76 ? 3.185 28.037 -8.544 1.00 54.28 76 GLY A N 1
ATOM 623 C CA . GLY A 1 76 ? 3.795 28.759 -9.659 1.00 54.28 76 GLY A CA 1
ATOM 624 C C . GLY A 1 76 ? 3.421 28.223 -11.037 1.00 54.28 76 GLY A C 1
ATOM 625 O O . GLY A 1 76 ? 3.532 28.973 -11.998 1.00 54.28 76 GLY A O 1
ATOM 626 N N . ASP A 1 77 ? 2.977 26.965 -11.148 1.00 59.16 77 ASP A N 1
ATOM 627 C CA . ASP A 1 77 ? 2.793 26.298 -12.442 1.00 59.16 77 ASP A CA 1
ATOM 628 C C . ASP A 1 77 ? 1.477 25.510 -12.497 1.00 59.16 77 ASP A C 1
ATOM 630 O O . ASP A 1 77 ? 1.105 24.841 -11.536 1.00 59.16 77 ASP A O 1
ATOM 634 N N . SER A 1 78 ? 0.773 25.577 -13.631 1.00 62.41 78 SER A N 1
ATOM 635 C CA . SER A 1 78 ? -0.603 25.058 -13.782 1.00 62.41 78 SER A CA 1
ATOM 636 C C . SER A 1 78 ? -0.690 23.523 -13.850 1.00 62.41 78 SER A C 1
ATOM 638 O O . SER A 1 78 ? -1.783 22.977 -13.923 1.00 62.41 78 SER A O 1
ATOM 640 N N . LEU A 1 79 ? 0.453 22.829 -13.849 1.00 73.31 79 LEU A N 1
ATOM 641 C CA . LEU A 1 79 ? 0.579 21.369 -13.973 1.00 73.31 79 LEU A CA 1
ATOM 642 C C . LEU A 1 79 ? 1.651 20.791 -13.029 1.00 73.31 79 LEU A C 1
ATOM 644 O O . LEU A 1 79 ? 2.271 19.767 -13.339 1.00 73.31 79 LEU A O 1
ATOM 648 N N . SER A 1 80 ? 1.945 21.481 -11.923 1.00 76.94 80 SER A N 1
ATOM 649 C CA . SER A 1 80 ? 3.029 21.091 -11.013 1.00 76.94 80 SER A CA 1
ATOM 650 C C . SER A 1 80 ? 2.828 19.676 -10.467 1.00 76.94 80 SER A C 1
ATOM 652 O O . SER A 1 80 ? 3.735 18.853 -10.608 1.00 76.94 80 SER A O 1
ATOM 654 N N . SER A 1 81 ? 1.614 19.344 -10.011 1.00 74.69 81 SER A N 1
ATOM 655 C CA . SER A 1 81 ? 1.308 18.031 -9.428 1.00 74.69 81 SER A CA 1
ATOM 656 C C . SER A 1 81 ? 1.481 16.900 -10.448 1.00 74.69 81 SER A C 1
ATOM 658 O O . SER A 1 81 ? 2.062 15.856 -10.147 1.00 74.69 81 SER A O 1
ATOM 660 N N . THR A 1 82 ? 1.004 17.090 -11.684 1.00 85.56 82 THR A N 1
ATOM 661 C CA . THR A 1 82 ? 1.154 16.102 -12.765 1.00 85.56 82 THR A CA 1
ATOM 662 C C . THR A 1 82 ? 2.624 15.899 -13.126 1.00 85.56 82 THR A C 1
ATOM 664 O O . THR A 1 82 ? 3.062 14.760 -13.306 1.00 85.56 82 THR A O 1
ATOM 667 N N . LYS A 1 83 ? 3.405 16.984 -13.198 1.00 84.88 83 LYS A N 1
ATOM 668 C CA . LYS A 1 83 ? 4.837 16.936 -13.513 1.00 84.88 83 LYS A CA 1
ATOM 669 C C . LYS A 1 83 ? 5.639 16.211 -12.429 1.00 84.88 83 LYS A C 1
ATOM 671 O O . LYS A 1 83 ? 6.406 15.307 -12.748 1.00 84.88 83 LYS A O 1
ATOM 676 N N . GLU A 1 84 ? 5.439 16.549 -11.159 1.00 82.81 84 GLU A N 1
ATOM 677 C CA . GLU A 1 84 ? 6.157 15.930 -10.034 1.00 82.81 84 GLU A CA 1
ATOM 678 C C . GLU A 1 84 ? 5.793 14.451 -9.869 1.00 82.81 84 GLU A C 1
ATOM 680 O O . GLU A 1 84 ? 6.651 13.608 -9.573 1.00 82.81 84 GLU A O 1
ATOM 685 N N . CYS A 1 85 ? 4.526 14.115 -10.123 1.00 83.94 85 CYS A N 1
ATOM 686 C CA . CYS A 1 85 ? 4.062 12.739 -10.174 1.00 83.94 85 CYS A CA 1
ATOM 687 C C . CYS A 1 85 ? 4.786 11.954 -11.279 1.00 83.94 85 CYS A C 1
ATOM 689 O O . CYS A 1 85 ? 5.346 10.887 -11.016 1.00 83.94 85 CYS A O 1
ATOM 691 N N . LEU A 1 86 ? 4.842 12.509 -12.495 1.00 87.31 86 LEU A N 1
ATOM 692 C CA . LEU A 1 86 ? 5.533 11.909 -13.635 1.00 87.31 86 LEU A CA 1
ATOM 693 C C . LEU A 1 86 ? 7.027 11.690 -13.345 1.00 87.31 86 LEU A C 1
ATOM 695 O O . LEU A 1 86 ? 7.533 10.583 -13.535 1.00 87.31 86 LEU A O 1
ATOM 699 N N . GLU A 1 87 ? 7.723 12.705 -12.830 1.00 87.81 87 GLU A N 1
ATOM 700 C CA . GLU A 1 87 ? 9.145 12.622 -12.472 1.00 87.81 87 GLU A CA 1
ATOM 701 C C . GLU A 1 87 ? 9.405 11.547 -11.406 1.00 87.81 87 GLU A C 1
ATOM 703 O O . GLU A 1 87 ? 10.344 10.752 -11.525 1.00 87.81 87 GLU A O 1
ATOM 708 N N . SER A 1 88 ? 8.539 11.465 -10.391 1.00 82.75 88 SER A N 1
ATOM 709 C CA . SER A 1 88 ? 8.626 10.447 -9.339 1.00 82.75 88 SER A CA 1
ATOM 710 C C . SER A 1 88 ? 8.452 9.039 -9.901 1.00 82.75 88 SER A C 1
ATOM 712 O O . SER A 1 88 ? 9.256 8.156 -9.595 1.00 82.75 88 SER A O 1
ATOM 714 N N . LEU A 1 89 ? 7.442 8.835 -10.754 1.00 87.38 89 LEU A N 1
ATOM 715 C CA . LEU A 1 89 ? 7.126 7.554 -11.392 1.00 87.38 89 LEU A CA 1
ATOM 716 C C . LEU A 1 89 ? 8.244 7.071 -12.333 1.00 87.38 89 LEU A C 1
ATOM 718 O O . LEU A 1 89 ? 8.557 5.875 -12.352 1.00 87.38 89 LEU A O 1
ATOM 722 N N . ILE A 1 90 ? 8.889 7.989 -13.061 1.00 88.88 90 ILE A N 1
ATOM 723 C CA . ILE A 1 90 ? 10.080 7.702 -13.875 1.00 88.88 90 ILE A CA 1
ATOM 724 C C . ILE A 1 90 ? 11.253 7.302 -12.974 1.00 88.88 90 ILE A C 1
ATOM 726 O O . ILE A 1 90 ? 11.883 6.267 -13.195 1.00 88.88 90 ILE A O 1
ATOM 730 N N . LYS A 1 91 ? 11.525 8.071 -11.912 1.00 88.06 91 LYS A N 1
ATOM 731 C CA . LYS A 1 91 ? 12.650 7.828 -10.994 1.00 88.06 91 LYS A CA 1
ATOM 732 C C . LYS A 1 91 ? 12.579 6.464 -10.305 1.00 88.06 91 LYS A C 1
ATOM 734 O O . LYS A 1 91 ? 13.609 5.823 -10.110 1.00 88.06 91 LYS A O 1
ATOM 739 N N . ILE A 1 92 ? 11.379 6.004 -9.948 1.00 82.88 92 ILE A N 1
ATOM 740 C CA . ILE A 1 92 ? 11.172 4.667 -9.360 1.00 82.88 92 ILE A CA 1
ATOM 741 C C . ILE A 1 92 ? 11.091 3.547 -10.412 1.00 82.88 92 ILE A C 1
ATOM 743 O O . ILE A 1 92 ? 10.959 2.376 -10.054 1.00 82.88 92 ILE A O 1
ATOM 747 N N . GLY A 1 93 ? 11.181 3.888 -11.701 1.00 84.00 93 GLY A N 1
ATOM 748 C CA . GLY A 1 93 ? 11.233 2.941 -12.810 1.00 84.00 93 GLY A CA 1
ATOM 749 C C . GLY A 1 93 ? 9.894 2.305 -13.176 1.00 84.00 93 GLY A C 1
ATOM 750 O O . GLY A 1 93 ? 9.897 1.223 -13.768 1.00 84.00 93 GLY A O 1
ATOM 751 N N . LEU A 1 94 ? 8.768 2.934 -12.819 1.00 84.81 94 LEU A N 1
ATOM 752 C CA . LEU A 1 94 ? 7.436 2.490 -13.250 1.00 84.81 94 LEU A CA 1
ATOM 753 C C . LEU A 1 94 ? 7.073 2.968 -14.650 1.00 84.81 94 LEU A C 1
ATOM 755 O O . LEU A 1 94 ? 6.324 2.287 -15.341 1.00 84.81 94 LEU A O 1
ATOM 759 N N . ILE A 1 95 ? 7.629 4.102 -15.067 1.00 87.75 95 ILE A N 1
ATOM 760 C CA . ILE A 1 95 ? 7.526 4.611 -16.431 1.00 87.75 95 ILE A CA 1
ATOM 761 C C . ILE A 1 95 ? 8.911 4.490 -17.053 1.00 87.75 95 ILE A C 1
ATOM 763 O O . ILE A 1 95 ? 9.863 5.118 -16.592 1.00 87.75 95 ILE A O 1
ATOM 767 N N . LYS A 1 96 ? 9.027 3.627 -18.061 1.00 87.38 96 LYS A N 1
ATOM 768 C CA . LYS A 1 96 ? 10.274 3.400 -18.814 1.00 87.38 96 LYS A CA 1
ATOM 769 C C . LYS A 1 96 ? 10.137 3.763 -20.287 1.00 87.38 96 LYS A C 1
ATOM 771 O O . LYS A 1 96 ? 11.136 4.043 -20.938 1.00 87.38 96 LYS A O 1
ATOM 776 N 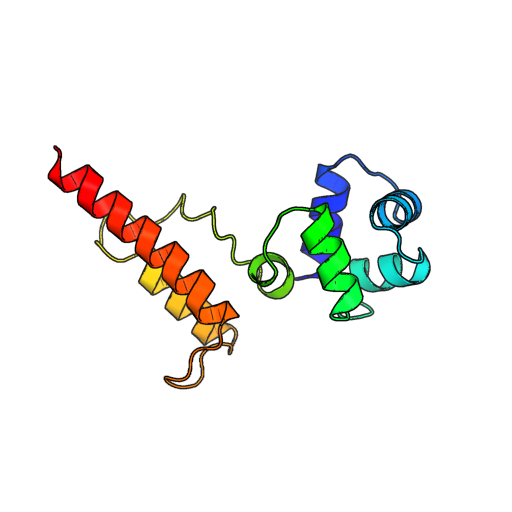N . ASP A 1 97 ? 8.911 3.742 -20.783 1.00 84.75 97 ASP A N 1
ATOM 777 C CA . ASP A 1 97 ? 8.498 4.130 -22.119 1.00 84.75 97 ASP A CA 1
ATOM 778 C C . ASP A 1 97 ? 7.132 4.836 -22.019 1.00 84.75 97 ASP A C 1
ATOM 780 O O . ASP A 1 97 ? 6.646 5.145 -20.927 1.00 84.75 97 ASP A O 1
ATOM 784 N N . ASP A 1 98 ? 6.517 5.116 -23.159 1.00 83.44 98 ASP A N 1
ATOM 785 C CA . ASP A 1 98 ? 5.196 5.728 -23.269 1.00 83.44 98 ASP A CA 1
ATOM 786 C C . ASP A 1 98 ? 4.038 4.776 -22.900 1.00 83.44 98 ASP A C 1
ATOM 788 O O . ASP A 1 98 ? 2.874 5.188 -22.886 1.00 83.44 98 ASP A O 1
ATOM 792 N N . LYS A 1 99 ? 4.319 3.510 -22.552 1.00 86.12 99 LYS A N 1
ATOM 793 C CA . LYS A 1 99 ? 3.298 2.534 -22.159 1.00 86.12 99 LYS A CA 1
ATOM 794 C C . LYS A 1 99 ? 3.045 2.608 -20.663 1.00 86.12 99 LYS A C 1
ATOM 796 O O . LYS A 1 99 ? 3.789 2.096 -19.829 1.00 86.12 99 LYS A O 1
ATOM 801 N N . LEU A 1 100 ? 1.909 3.199 -20.324 1.00 86.44 100 LEU A N 1
ATOM 802 C CA . LEU A 1 100 ? 1.477 3.358 -18.941 1.00 86.44 100 LEU A CA 1
ATOM 803 C C . LEU A 1 100 ? 0.645 2.150 -18.495 1.00 86.44 100 LEU 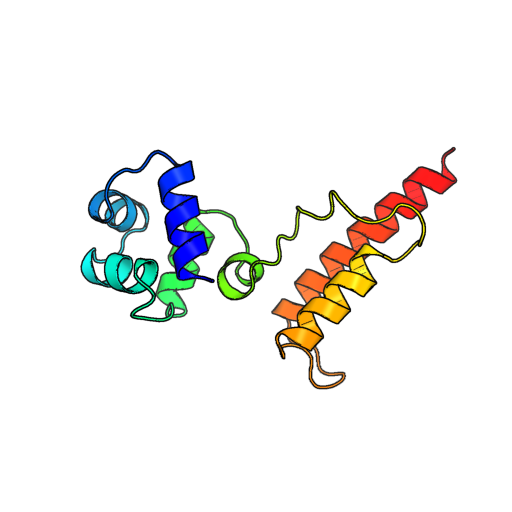A C 1
ATOM 805 O O . LEU A 1 100 ? -0.331 1.785 -19.159 1.00 86.44 100 LEU A O 1
ATOM 809 N N . SER A 1 101 ? 1.000 1.552 -17.355 1.00 87.00 101 SER A N 1
ATOM 810 C CA . SER A 1 101 ? 0.152 0.551 -16.697 1.00 87.00 101 SER A CA 1
ATOM 811 C C . SER A 1 101 ? -1.117 1.200 -16.126 1.00 87.00 101 SER A C 1
ATOM 813 O O . SER A 1 101 ? -1.167 2.416 -15.935 1.00 87.00 101 SER A O 1
ATOM 815 N N . GLU A 1 102 ? -2.154 0.412 -15.838 1.00 84.19 102 GLU A N 1
ATOM 816 C CA . GLU A 1 102 ? -3.409 0.943 -15.278 1.00 84.19 102 GLU A CA 1
ATOM 817 C C . GLU A 1 102 ? -3.205 1.624 -13.918 1.00 84.19 102 GLU A C 1
ATOM 819 O O . GLU A 1 102 ? -3.814 2.655 -13.622 1.00 84.19 102 GLU A O 1
ATOM 824 N N . GLU A 1 103 ? -2.280 1.106 -13.112 1.00 79.19 103 GLU A N 1
ATOM 825 C CA . GLU A 1 103 ? -1.904 1.697 -11.831 1.00 79.19 103 GLU A CA 1
ATOM 826 C C . GLU A 1 103 ? -1.270 3.076 -12.043 1.00 79.19 103 GLU A C 1
ATOM 828 O O . GLU A 1 103 ? -1.662 4.046 -11.400 1.00 79.19 103 GLU A O 1
ATOM 833 N N . VAL A 1 104 ? -0.348 3.193 -13.002 1.00 85.69 104 VAL A N 1
ATOM 834 C CA . VAL A 1 104 ? 0.305 4.462 -13.354 1.00 85.69 104 VAL A CA 1
ATOM 835 C C . VAL A 1 104 ? -0.701 5.479 -13.901 1.00 85.69 104 VAL A C 1
ATOM 837 O O . VAL A 1 104 ? -0.677 6.644 -13.499 1.00 85.69 104 VAL A O 1
ATOM 840 N N . LYS A 1 105 ? -1.621 5.050 -14.775 1.00 86.88 105 LYS A N 1
ATOM 841 C CA . LYS A 1 105 ? -2.680 5.915 -15.323 1.00 86.88 105 LYS A CA 1
ATOM 842 C C . LYS A 1 105 ? -3.563 6.492 -14.224 1.00 86.88 105 LYS A C 1
ATOM 844 O O . LYS A 1 105 ? -3.871 7.678 -14.257 1.00 86.88 105 LYS A O 1
ATOM 849 N N . THR A 1 106 ? -3.952 5.665 -13.255 1.00 84.44 106 THR A N 1
ATOM 850 C CA . THR A 1 106 ? -4.827 6.079 -12.147 1.00 84.44 106 THR A CA 1
ATOM 851 C C . THR A 1 106 ? -4.199 7.213 -11.339 1.00 84.44 106 THR A C 1
ATOM 853 O O . THR A 1 106 ? -4.863 8.196 -11.013 1.00 84.44 106 THR A O 1
ATOM 856 N N . VAL A 1 107 ? -2.896 7.113 -11.087 1.00 83.62 107 VAL A N 1
ATOM 857 C CA . VAL A 1 107 ? -2.139 8.085 -10.292 1.00 83.62 107 VAL A CA 1
ATOM 858 C C . VAL A 1 107 ? -1.956 9.394 -11.052 1.00 83.62 107 VAL A C 1
ATOM 860 O O . VAL A 1 107 ? -2.240 10.461 -10.513 1.00 83.62 107 VAL A O 1
ATOM 863 N N . LEU A 1 108 ? -1.552 9.319 -12.324 1.00 88.56 108 LEU A N 1
ATOM 864 C CA . LEU A 1 108 ? -1.419 10.503 -13.177 1.00 88.56 108 LEU A CA 1
ATOM 865 C C . LEU A 1 108 ? -2.765 11.212 -13.370 1.00 88.56 108 LEU A C 1
ATOM 867 O O . LEU A 1 108 ? -2.823 12.437 -13.361 1.00 88.56 108 LEU A O 1
ATOM 871 N N . LEU A 1 109 ? -3.861 10.457 -13.487 1.00 87.44 109 LEU A N 1
ATOM 872 C CA . LEU A 1 109 ? -5.206 11.021 -13.578 1.00 87.44 109 LEU A CA 1
ATOM 873 C C . LEU A 1 109 ? -5.604 11.758 -12.292 1.00 87.44 109 LEU A C 1
ATOM 875 O O . LEU A 1 109 ? -6.259 12.796 -12.369 1.00 87.44 109 LEU A O 1
ATOM 879 N N . ALA A 1 110 ? -5.240 11.236 -11.117 1.00 82.56 110 ALA A N 1
ATOM 880 C CA . ALA A 1 110 ? -5.485 11.914 -9.846 1.00 82.56 110 ALA A CA 1
ATOM 881 C C . ALA A 1 110 ? -4.707 13.237 -9.761 1.00 82.56 110 ALA A C 1
ATOM 883 O O . ALA A 1 110 ? -5.307 14.267 -9.457 1.00 82.56 110 ALA A O 1
ATOM 884 N N . ALA A 1 111 ? -3.419 13.227 -10.121 1.00 83.94 111 ALA A N 1
ATOM 885 C CA . ALA A 1 111 ? -2.588 14.430 -10.167 1.00 83.94 111 ALA A CA 1
ATOM 886 C C . ALA A 1 111 ? -3.147 15.482 -11.143 1.00 83.94 111 ALA A C 1
ATOM 888 O O . ALA A 1 111 ? -3.321 16.642 -10.772 1.00 83.94 111 ALA A O 1
ATOM 889 N N . LEU A 1 112 ? -3.557 15.055 -12.341 1.00 86.94 112 LEU A N 1
ATOM 890 C CA . LEU A 1 112 ? -4.177 15.932 -13.332 1.00 86.94 112 LEU A CA 1
ATOM 891 C C . LEU A 1 112 ? -5.493 16.536 -12.832 1.00 86.94 112 LEU A C 1
ATOM 893 O O . LEU A 1 112 ? -5.758 17.715 -13.047 1.00 86.94 112 LEU A O 1
ATOM 897 N N . LYS A 1 113 ? -6.331 15.755 -12.140 1.00 85.31 113 LYS A N 1
ATOM 898 C CA . LYS A 1 113 ? -7.564 16.275 -11.530 1.00 85.31 113 LYS A CA 1
ATOM 899 C C . LYS A 1 113 ? -7.271 17.337 -10.473 1.00 85.31 113 LYS A C 1
ATOM 901 O O . LYS A 1 113 ? -8.030 18.300 -10.377 1.00 85.31 113 LYS A O 1
ATOM 906 N N . THR A 1 114 ? -6.202 17.174 -9.692 1.00 82.69 114 THR A N 1
ATOM 907 C CA . THR A 1 114 ? -5.762 18.191 -8.730 1.00 82.69 114 THR A CA 1
ATOM 908 C C . THR A 1 114 ? -5.363 19.481 -9.439 1.00 82.69 114 THR A C 1
ATOM 910 O O . THR A 1 114 ? -5.856 20.545 -9.066 1.00 82.69 114 THR A O 1
ATOM 913 N N . ASP A 1 115 ? -4.553 19.384 -10.492 1.00 83.81 115 ASP A N 1
ATOM 914 C CA . ASP A 1 115 ? -4.123 20.548 -11.272 1.00 83.81 115 ASP A CA 1
ATOM 915 C C . ASP A 1 115 ? -5.314 21.260 -11.937 1.00 83.81 115 ASP A C 1
ATOM 917 O O . ASP A 1 115 ? -5.467 22.474 -11.803 1.00 83.81 115 ASP A O 1
ATOM 921 N N . ILE A 1 116 ? -6.235 20.510 -12.559 1.00 86.19 116 ILE A N 1
ATOM 922 C CA . ILE A 1 116 ? -7.478 21.054 -13.137 1.00 86.19 116 ILE A CA 1
ATOM 923 C C . ILE A 1 116 ? -8.291 21.800 -12.077 1.00 86.19 116 ILE A C 1
ATOM 925 O O . ILE A 1 116 ? -8.773 22.903 -12.329 1.00 86.19 116 ILE A O 1
ATOM 929 N N . LYS A 1 117 ? -8.453 21.214 -10.884 1.00 85.25 117 LYS A N 1
ATOM 930 C CA . LYS A 1 117 ? -9.186 21.854 -9.788 1.00 85.25 117 LYS A CA 1
ATOM 931 C C . LYS A 1 117 ? -8.544 23.191 -9.408 1.00 85.25 117 LYS A C 1
ATOM 933 O O . LYS A 1 117 ? -9.264 24.173 -9.262 1.00 85.25 117 LYS A O 1
ATOM 938 N N . TYR A 1 118 ? -7.218 23.235 -9.296 1.00 84.31 118 TYR A N 1
ATOM 939 C CA . TYR A 1 118 ? -6.484 24.459 -8.984 1.00 84.31 118 TYR A CA 1
ATOM 940 C C . TYR A 1 118 ? -6.660 25.538 -10.064 1.00 84.31 118 TYR A C 1
ATOM 942 O O . TYR A 1 118 ? -6.948 26.687 -9.732 1.00 84.31 118 TYR A O 1
ATOM 950 N N . ILE A 1 119 ? -6.557 25.177 -11.349 1.00 85.06 119 ILE A N 1
ATOM 951 C CA . ILE A 1 119 ? -6.790 26.107 -12.469 1.00 85.06 119 ILE A CA 1
ATOM 952 C C . ILE A 1 119 ? -8.206 26.693 -12.388 1.00 85.06 119 ILE A C 1
ATOM 954 O O . ILE A 1 119 ? -8.371 27.911 -12.365 1.00 85.06 119 ILE A O 1
ATOM 958 N N . LEU A 1 120 ? -9.222 25.835 -12.253 1.00 83.75 120 LEU A N 1
ATOM 959 C CA . LEU A 1 120 ? -10.627 26.252 -12.181 1.00 83.75 120 LEU A CA 1
ATOM 960 C C . LEU A 1 120 ? -10.941 27.124 -10.954 1.00 83.75 120 LEU A C 1
ATOM 962 O O . LEU A 1 120 ? -11.882 27.915 -10.985 1.00 83.75 120 LEU A O 1
ATOM 966 N N . GLU A 1 121 ? -10.208 26.963 -9.852 1.00 82.31 121 GLU A N 1
ATOM 967 C CA . GLU A 1 121 ? -10.340 27.806 -8.658 1.00 82.31 121 GLU A CA 1
ATOM 968 C C . GLU A 1 121 ? -9.684 29.182 -8.829 1.00 82.31 121 GLU A C 1
ATOM 970 O O . GLU A 1 121 ? -10.157 30.154 -8.237 1.00 82.31 121 GLU A O 1
ATOM 975 N N . ASN A 1 122 ? -8.630 29.285 -9.643 1.00 76.31 122 ASN A N 1
ATOM 976 C CA . ASN A 1 122 ? -7.969 30.557 -9.934 1.00 76.31 122 ASN A CA 1
ATOM 977 C C . ASN A 1 122 ? -8.669 31.361 -11.036 1.00 76.31 122 ASN A C 1
ATOM 979 O O . ASN A 1 122 ? -8.641 32.581 -10.968 1.00 76.31 122 ASN A O 1
ATOM 983 N N . GLU A 1 123 ? -9.345 30.719 -11.994 1.00 68.38 123 GLU A N 1
ATOM 984 C CA . GLU A 1 123 ? -10.164 31.413 -13.009 1.00 68.38 123 GLU A CA 1
ATOM 985 C C . GLU A 1 123 ? -11.450 32.041 -12.439 1.00 68.38 123 GLU A C 1
ATOM 987 O O . GLU A 1 123 ? -12.069 32.888 -13.078 1.00 68.38 123 GLU A O 1
ATOM 992 N N . LYS A 1 124 ? -11.880 31.626 -11.239 1.00 59.72 124 LYS A N 1
ATOM 993 C CA . LYS A 1 124 ? -13.074 32.154 -10.553 1.00 59.72 124 LYS A CA 1
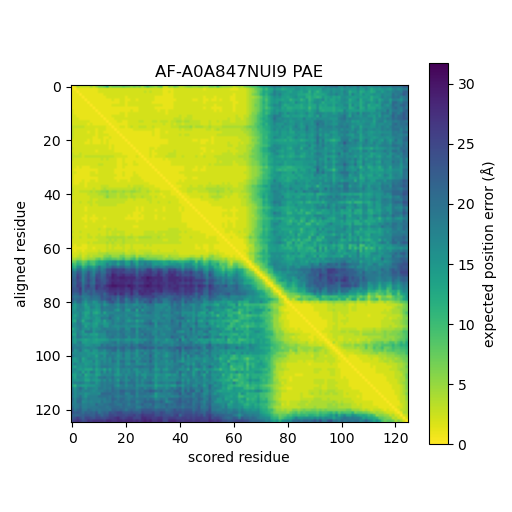ATOM 994 C C . LYS A 1 124 ? -12.802 33.383 -9.671 1.00 59.72 124 LYS A C 1
ATOM 996 O O . LYS A 1 124 ? -13.739 33.85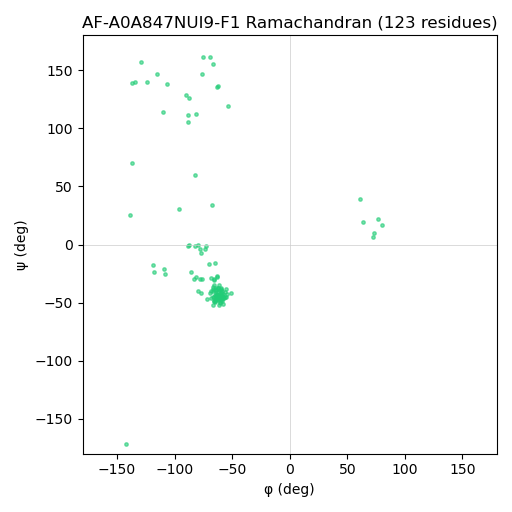9 -9.029 1.00 59.72 124 LYS A O 1
ATOM 1001 N N . LYS A 1 125 ? -11.552 33.845 -9.580 1.00 51.62 125 LYS A N 1
ATOM 1002 C CA . LYS A 1 125 ? -11.129 35.027 -8.809 1.00 51.62 125 LYS A CA 1
ATOM 1003 C C . LYS A 1 125 ? -10.864 36.207 -9.727 1.00 51.62 125 LYS A C 1
ATOM 1005 O O . LYS A 1 125 ? -11.157 37.334 -9.276 1.00 51.62 125 LYS A O 1
#

Sequence (125 aa):
MFNERLREYRLGLGIKTKQEMASKLGMKVDLYTKLENGVRKPSKQALKKIIDFSGISEVYWLYGIDEKNNEHFNKGDSLSSTKECLESLIKIGLIKDDKLSEEVKTVLLAALKTDIKYILENEKK